Protein AF-A0AAU7F229-F1 (afdb_monomer_lite)

Sequence (104 aa):
MKGLSPFIPSVHVNQIRRYEAGTAQPTLEALIRLAQALHVSLDDLVFAEGERGPSDDLRLRFEAVSHMPEAEKSVIKALLDGMILKYQASKVMGADNSSRPPNA

Secondary structure (DSSP, 8-state):
--------PPPPHHHHHHHHTTSSPPPHHHHHHHHHHHT--HHHHHS-TTTSSS-HHHHHHHHHHHTS-HHHHHHHHHHHHHHHHHHHHHHHHTTTTS------

Foldseek 3Di:
DDDDPPPDDDDDPVNVVCCVVVVDPDDPSNLVVVCVVVVHDSCPVPADVPRDDDPPVVVVVVVVLVPDDPVSVVVVVVVVVVVVVVVVVCVVVVVPPPPDPPDD

Radius of gyration: 23.36 Å; chains: 1; bounding box: 62×22×65 Å

InterPro domains:
  IPR001387 Cro/C1-type, helix-turn-helix domain [PF01381] (11-45)
  IPR001387 Cro/C1-type, helix-turn-helix domain [PS50943] (11-45)
  IPR001387 Cro/C1-type, helix-turn-helix domain [cd00093] (11-45)
  IPR010982 Lambda repressor-like, DNA-binding domain superfamily [G3DSA:1.10.260.40] (8-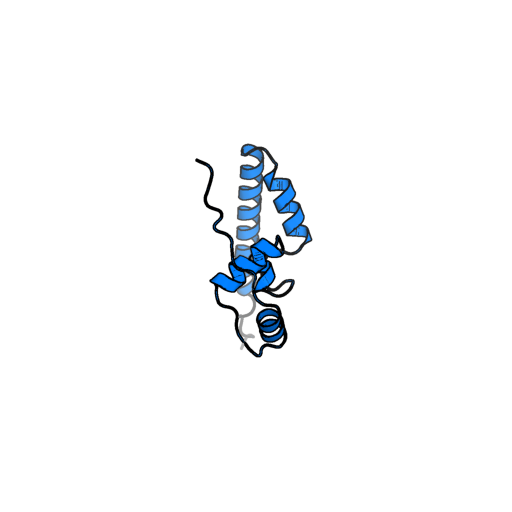83)
  IPR010982 Lambda repressor-like, DNA-binding domain superfamily [SSF47413] (11-51)
  IPR049639 Transcriptional repressor RstR [NF041951] (11-91)

pLDDT: mean 80.41, std 15.81, range [40.5, 97.94]

Organism: NCBI:txid2745503

Structure (mmCIF, N/CA/C/O backbone):
data_AF-A0AAU7F229-F1
#
_entry.id   AF-A0AAU7F229-F1
#
loop_
_atom_site.group_PDB
_atom_site.id
_atom_site.type_symbol
_atom_site.label_atom_id
_atom_site.label_alt_id
_atom_site.label_comp_id
_atom_site.label_asym_id
_atom_site.label_entity_id
_atom_site.label_seq_id
_atom_site.pdbx_PDB_ins_code
_atom_site.Cartn_x
_atom_site.Cartn_y
_atom_site.Cartn_z
_atom_site.occupancy
_atom_site.B_iso_or_equiv
_atom_site.auth_seq_id
_atom_site.auth_comp_id
_atom_site.auth_asym_id
_atom_site.auth_atom_id
_atom_site.pdbx_PDB_model_num
ATOM 1 N N . MET A 1 1 ? -22.090 8.754 -14.128 1.00 40.50 1 MET A N 1
ATOM 2 C CA . MET A 1 1 ? -20.953 9.215 -14.953 1.00 40.50 1 MET A CA 1
ATOM 3 C C . MET A 1 1 ? -20.099 7.997 -15.289 1.00 40.50 1 MET A C 1
ATOM 5 O O . MET A 1 1 ? -19.288 7.581 -14.477 1.00 40.50 1 MET A O 1
ATOM 9 N N . LYS A 1 2 ? -20.386 7.344 -16.419 1.00 48.28 2 LYS A N 1
ATOM 10 C CA . LYS A 1 2 ? -19.596 6.237 -16.980 1.00 48.28 2 LYS A CA 1
ATOM 11 C C . LYS A 1 2 ? -18.930 6.767 -18.244 1.00 48.28 2 LYS A C 1
ATOM 13 O O . LYS A 1 2 ? -19.605 7.434 -19.021 1.00 48.28 2 LYS A O 1
ATOM 18 N N . GLY A 1 3 ? -17.672 6.401 -18.457 1.00 48.56 3 GLY A N 1
ATOM 19 C CA . GLY A 1 3 ? -17.051 6.469 -19.776 1.00 48.56 3 GLY A CA 1
ATOM 20 C C . GLY A 1 3 ? -15.895 7.449 -19.879 1.00 48.56 3 GLY A C 1
ATOM 21 O O . GLY A 1 3 ? -16.055 8.521 -20.445 1.00 48.56 3 GLY A O 1
ATOM 22 N N . LEU A 1 4 ? -14.723 7.027 -19.404 1.00 46.34 4 LEU A N 1
ATOM 23 C CA . LEU A 1 4 ? -13.501 7.155 -20.194 1.00 46.34 4 LEU A CA 1
ATOM 24 C C . LEU A 1 4 ? -12.461 6.154 -19.670 1.00 46.34 4 LEU A C 1
ATOM 26 O O . LEU A 1 4 ? -11.632 6.472 -18.827 1.00 46.34 4 LEU A O 1
ATOM 30 N N . SER A 1 5 ? -12.513 4.922 -20.165 1.00 48.88 5 SER A N 1
ATOM 31 C CA . SER A 1 5 ? -11.291 4.128 -20.293 1.00 48.88 5 SER A CA 1
ATOM 32 C C . SER A 1 5 ? -10.856 4.346 -21.738 1.00 48.88 5 SER A C 1
ATOM 34 O O . SER A 1 5 ? -11.391 3.671 -22.621 1.00 48.88 5 SER A O 1
ATOM 36 N N . PRO A 1 6 ? -10.022 5.362 -22.036 1.00 46.44 6 PRO A N 1
ATOM 37 C CA . PRO A 1 6 ? -9.490 5.492 -23.381 1.00 46.44 6 PRO A CA 1
ATOM 38 C C . PRO A 1 6 ? -8.724 4.203 -23.668 1.00 46.44 6 PRO A C 1
ATOM 40 O O . PRO A 1 6 ? -8.004 3.718 -22.802 1.00 46.44 6 PRO A O 1
ATOM 43 N N . PHE A 1 7 ? -8.948 3.619 -24.841 1.00 53.53 7 PHE A N 1
ATOM 44 C CA . PHE A 1 7 ? -8.201 2.477 -25.356 1.00 53.53 7 PHE A CA 1
ATOM 45 C C . PHE A 1 7 ? -6.707 2.675 -25.060 1.00 53.53 7 PHE A C 1
ATOM 47 O O . PHE A 1 7 ? -6.067 3.553 -25.637 1.00 53.53 7 PHE A O 1
ATOM 54 N N . ILE A 1 8 ? -6.189 1.928 -24.082 1.00 54.16 8 ILE A N 1
ATOM 55 C CA . ILE A 1 8 ? -4.815 2.071 -23.615 1.00 54.16 8 ILE A CA 1
ATOM 56 C C . ILE A 1 8 ? -3.948 1.258 -24.578 1.00 54.16 8 ILE A C 1
ATOM 58 O O . ILE A 1 8 ? -4.107 0.038 -24.635 1.00 54.16 8 ILE A O 1
ATOM 62 N N . PRO A 1 9 ? -3.048 1.883 -25.357 1.00 57.03 9 PRO A N 1
ATOM 63 C CA . PRO A 1 9 ? -2.193 1.143 -26.270 1.00 57.03 9 PRO A CA 1
ATOM 64 C C . PRO A 1 9 ? -1.312 0.165 -25.483 1.00 57.03 9 PRO A C 1
ATOM 66 O O . PRO A 1 9 ? -0.611 0.550 -24.542 1.00 57.03 9 PRO A O 1
ATOM 69 N N . SER A 1 10 ? -1.367 -1.106 -25.885 1.00 66.62 10 SER A N 1
ATOM 70 C CA . SER A 1 10 ? -0.569 -2.195 -25.325 1.00 66.62 10 SER A CA 1
ATOM 71 C C . SER A 1 10 ? 0.921 -1.869 -25.411 1.00 66.62 10 SER A C 1
ATOM 73 O O . SER A 1 10 ? 1.401 -1.457 -26.471 1.00 66.62 10 SER A O 1
ATOM 75 N N . VAL A 1 11 ? 1.667 -2.091 -24.326 1.00 77.75 11 VAL A N 1
ATOM 76 C CA . VAL A 1 11 ? 3.136 -2.055 -24.367 1.00 77.75 11 VAL A CA 1
ATOM 77 C C . VAL A 1 11 ? 3.600 -3.108 -25.374 1.00 77.75 11 VAL A C 1
ATOM 79 O O . VAL A 1 11 ? 3.219 -4.274 -25.290 1.00 77.75 11 VAL A O 1
ATOM 82 N N . HIS A 1 12 ? 4.388 -2.696 -26.365 1.00 85.38 12 HIS A N 1
ATOM 83 C CA . HIS A 1 12 ? 4.831 -3.605 -27.418 1.00 85.38 12 HIS A CA 1
ATOM 84 C C . HIS A 1 12 ? 5.773 -4.674 -26.839 1.00 85.38 12 HIS A C 1
ATOM 86 O O . HIS A 1 12 ? 6.642 -4.353 -26.031 1.00 85.38 12 HIS A O 1
ATOM 92 N N . VAL A 1 13 ? 5.679 -5.928 -27.298 1.00 86.00 13 VAL A N 1
ATOM 93 C CA . VAL A 1 13 ? 6.463 -7.069 -26.765 1.00 86.00 13 VAL A CA 1
ATOM 94 C C . VAL A 1 13 ? 7.973 -6.794 -26.749 1.00 86.00 13 VAL A C 1
ATOM 96 O O . VAL A 1 13 ? 8.665 -7.139 -25.798 1.00 86.00 13 VAL A O 1
ATOM 99 N N . ASN A 1 14 ? 8.495 -6.108 -27.769 1.00 89.06 14 ASN A N 1
ATOM 100 C CA . ASN A 1 14 ? 9.906 -5.701 -27.799 1.00 89.06 14 ASN A CA 1
ATOM 101 C C . ASN A 1 14 ? 10.290 -4.726 -26.674 1.00 89.06 14 ASN A C 1
ATOM 103 O O . ASN A 1 14 ? 11.430 -4.755 -26.224 1.00 89.06 14 ASN A O 1
ATOM 107 N N . GLN A 1 15 ? 9.379 -3.860 -26.221 1.00 87.69 15 GLN A N 1
ATOM 108 C CA . GLN A 1 15 ? 9.639 -2.993 -25.069 1.00 87.69 15 GLN A CA 1
ATOM 109 C C . GLN A 1 15 ? 9.653 -3.795 -23.771 1.00 87.69 15 GLN A C 1
ATOM 111 O O . GLN A 1 15 ? 10.578 -3.616 -22.988 1.00 87.69 15 GLN A O 1
ATOM 116 N N . ILE A 1 16 ? 8.717 -4.734 -23.603 1.00 88.75 16 ILE A N 1
ATOM 117 C CA . ILE A 1 16 ? 8.685 -5.642 -22.445 1.00 88.75 16 ILE A CA 1
ATOM 118 C C . ILE A 1 16 ? 10.012 -6.400 -22.331 1.00 88.75 16 ILE A C 1
ATOM 120 O O . ILE A 1 16 ? 10.683 -6.308 -21.310 1.00 88.75 16 ILE A O 1
ATOM 124 N N . ARG A 1 17 ? 10.472 -7.022 -23.427 1.00 90.25 17 ARG A N 1
ATOM 125 C CA . ARG A 1 17 ? 11.766 -7.728 -23.465 1.00 90.25 17 ARG A CA 1
ATOM 126 C C . ARG A 1 17 ? 12.943 -6.838 -23.080 1.00 90.25 17 ARG A C 1
ATOM 128 O O . ARG A 1 17 ? 13.883 -7.294 -22.441 1.00 90.25 17 ARG A O 1
ATOM 135 N N . ARG A 1 18 ? 12.924 -5.567 -23.489 1.00 91.00 18 ARG A N 1
ATOM 136 C CA . ARG A 1 18 ? 13.990 -4.620 -23.143 1.00 91.00 18 ARG A CA 1
ATOM 137 C C . ARG A 1 18 ? 13.968 -4.240 -21.667 1.00 91.00 18 ARG A C 1
ATOM 139 O O . ARG A 1 18 ? 15.052 -4.068 -21.112 1.00 91.00 18 ARG A O 1
ATOM 146 N N . TYR A 1 19 ? 12.781 -4.115 -21.072 1.00 92.50 19 TYR A N 1
ATOM 147 C CA . TYR A 1 19 ? 12.605 -3.869 -19.639 1.00 92.50 19 TYR A CA 1
ATOM 148 C C . TYR A 1 19 ? 13.100 -5.060 -18.817 1.00 92.50 19 TYR A C 1
ATOM 150 O O . TYR A 1 19 ? 13.934 -4.878 -17.938 1.00 92.50 19 TYR A O 1
ATOM 158 N N . GLU A 1 20 ? 12.688 -6.277 -19.174 1.00 88.62 20 GLU A N 1
ATOM 159 C CA . GLU A 1 20 ? 13.129 -7.514 -18.512 1.00 88.62 20 GLU A CA 1
ATOM 160 C C . GLU A 1 20 ? 14.642 -7.742 -18.642 1.00 88.62 20 GLU A C 1
ATOM 162 O O . GLU A 1 20 ? 15.291 -8.189 -17.702 1.00 88.62 20 GLU A O 1
ATOM 167 N N . ALA A 1 21 ? 15.229 -7.386 -19.789 1.00 92.69 21 ALA A N 1
ATOM 168 C CA . ALA A 1 21 ? 16.673 -7.458 -20.005 1.00 92.69 21 ALA A CA 1
ATOM 169 C C . ALA A 1 21 ? 17.458 -6.296 -19.358 1.00 92.69 21 ALA A C 1
ATOM 171 O O . ALA A 1 21 ? 18.674 -6.222 -19.525 1.00 92.69 21 ALA A O 1
ATOM 172 N N . GLY A 1 22 ? 16.789 -5.336 -18.707 1.00 89.75 22 GLY A N 1
ATOM 173 C CA . GLY A 1 22 ? 17.424 -4.147 -18.118 1.00 89.75 22 GLY A CA 1
ATOM 174 C C . GLY A 1 22 ? 18.046 -3.178 -19.136 1.00 89.75 22 GLY A C 1
ATOM 175 O O . GLY A 1 22 ? 18.735 -2.231 -18.767 1.00 89.75 22 GLY A O 1
ATOM 176 N N . THR A 1 23 ? 17.802 -3.383 -20.433 1.00 94.25 23 THR A N 1
ATOM 177 C CA . THR A 1 23 ? 18.343 -2.561 -21.538 1.00 94.25 23 THR A CA 1
ATOM 178 C C . THR A 1 23 ? 17.519 -1.297 -21.813 1.00 94.25 23 THR A C 1
ATOM 180 O O . THR A 1 23 ? 17.856 -0.487 -22.682 1.00 94.25 23 THR A O 1
ATOM 183 N N . ALA A 1 24 ? 16.397 -1.139 -21.111 1.00 92.12 24 ALA A N 1
ATOM 184 C CA . ALA A 1 24 ? 15.588 0.068 -21.076 1.00 92.12 24 ALA A CA 1
ATOM 185 C C . ALA A 1 24 ? 14.867 0.163 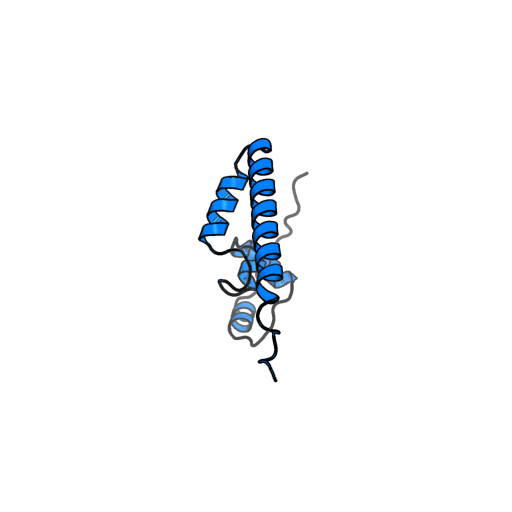-19.729 1.00 92.12 24 ALA A C 1
ATOM 187 O O . ALA A 1 24 ? 14.507 -0.855 -19.148 1.00 92.12 24 ALA A O 1
ATOM 188 N N . GLN A 1 25 ? 14.606 1.387 -19.276 1.00 91.31 25 GLN A N 1
ATOM 189 C CA . GLN A 1 25 ? 13.763 1.653 -18.113 1.00 91.31 25 GLN A CA 1
ATOM 190 C C . GLN A 1 25 ? 12.341 2.013 -18.574 1.00 91.31 25 GLN A C 1
ATOM 192 O O . GLN A 1 25 ? 12.195 2.806 -19.515 1.00 91.31 25 GLN A O 1
ATOM 197 N N . PRO A 1 26 ? 11.290 1.434 -17.971 1.00 91.81 26 PRO A N 1
ATOM 198 C CA . PRO A 1 26 ? 9.917 1.822 -18.259 1.00 91.81 26 PRO A CA 1
ATOM 199 C C . PRO A 1 26 ? 9.630 3.242 -17.751 1.00 91.81 26 PRO A C 1
ATOM 201 O O . PRO A 1 26 ? 10.153 3.683 -16.730 1.00 91.81 26 PRO A O 1
ATOM 204 N N . THR A 1 27 ? 8.773 3.976 -18.463 1.00 92.00 27 THR A N 1
ATOM 205 C CA . THR A 1 27 ? 8.218 5.235 -17.945 1.00 92.00 27 THR A CA 1
ATOM 206 C C . THR A 1 27 ? 7.154 4.938 -16.885 1.00 92.00 27 THR A C 1
ATOM 208 O O . THR A 1 27 ? 6.586 3.846 -16.867 1.00 92.00 27 THR A O 1
ATOM 211 N N . LEU A 1 28 ? 6.809 5.918 -16.038 1.00 89.69 28 LEU A N 1
ATOM 212 C CA . LEU A 1 28 ? 5.709 5.762 -15.074 1.00 89.69 28 LEU A CA 1
ATOM 213 C C . LEU A 1 28 ? 4.396 5.366 -15.766 1.00 89.69 28 LEU A C 1
ATOM 215 O O . LEU A 1 28 ? 3.667 4.508 -15.283 1.00 89.69 28 LEU A O 1
ATOM 219 N N . GLU A 1 29 ? 4.117 5.952 -16.931 1.00 90.69 29 GLU A N 1
ATOM 220 C CA . GLU A 1 29 ? 2.943 5.594 -17.719 1.00 90.69 29 GLU A CA 1
ATOM 221 C C . GLU A 1 29 ? 2.988 4.124 -18.166 1.00 90.69 29 GLU A C 1
ATOM 223 O O . GLU A 1 29 ? 1.990 3.423 -18.042 1.00 90.69 29 GLU A O 1
ATOM 228 N N . ALA A 1 30 ? 4.143 3.622 -18.619 1.00 91.31 30 ALA A N 1
ATOM 229 C CA . ALA A 1 30 ? 4.300 2.210 -18.966 1.00 91.31 30 ALA A CA 1
ATOM 230 C C . ALA A 1 30 ? 4.096 1.291 -17.749 1.00 91.31 30 ALA A C 1
ATOM 232 O O . ALA A 1 30 ? 3.413 0.277 -17.873 1.00 91.31 30 ALA A O 1
ATOM 233 N N . LEU A 1 31 ? 4.613 1.664 -16.574 1.00 91.56 31 LEU A N 1
ATOM 234 C CA . LEU A 1 31 ? 4.417 0.907 -15.335 1.00 91.56 31 LEU A CA 1
ATOM 235 C C . LEU A 1 31 ? 2.943 0.852 -14.905 1.00 91.56 31 LEU A C 1
ATOM 237 O O . LEU A 1 31 ? 2.444 -0.223 -14.586 1.00 91.56 31 LEU A O 1
ATOM 241 N N . ILE A 1 32 ? 2.216 1.976 -14.958 1.00 90.44 32 ILE A N 1
ATOM 242 C CA . ILE A 1 32 ? 0.774 2.014 -14.648 1.00 90.44 32 ILE A CA 1
ATOM 243 C C . ILE A 1 32 ? -0.002 1.080 -15.585 1.00 90.44 32 ILE A C 1
ATOM 245 O O . ILE A 1 32 ? -0.884 0.343 -15.141 1.00 90.44 32 ILE A O 1
ATOM 249 N N . ARG A 1 33 ? 0.343 1.073 -16.878 1.00 88.19 33 ARG A N 1
ATOM 250 C CA . ARG A 1 33 ? -0.290 0.192 -17.870 1.00 88.19 33 ARG A CA 1
ATOM 251 C C . ARG A 1 33 ? 0.004 -1.282 -17.599 1.00 88.19 33 ARG A C 1
ATOM 253 O O . ARG A 1 33 ? -0.902 -2.103 -17.704 1.00 88.19 33 ARG A O 1
ATOM 260 N N . LEU A 1 34 ? 1.248 -1.612 -17.246 1.00 90.12 34 LEU A N 1
ATOM 261 C CA . LEU A 1 34 ? 1.641 -2.973 -16.878 1.00 90.12 34 LEU A CA 1
ATOM 262 C C . LEU A 1 34 ? 0.892 -3.441 -15.624 1.00 90.12 34 LEU A C 1
ATOM 264 O O . LEU A 1 34 ? 0.353 -4.542 -15.633 1.00 90.12 34 LEU A O 1
ATOM 268 N N . ALA A 1 35 ? 0.772 -2.592 -14.599 1.00 90.19 35 ALA A N 1
ATOM 269 C CA . ALA A 1 35 ? 0.069 -2.927 -13.358 1.00 90.19 35 ALA A CA 1
ATOM 270 C C . ALA A 1 35 ? -1.410 -3.245 -13.620 1.00 90.19 35 ALA A C 1
ATOM 272 O O . ALA A 1 35 ? -1.929 -4.263 -13.166 1.00 90.19 35 ALA A O 1
ATOM 273 N N . GLN A 1 36 ? -2.072 -2.418 -14.436 1.00 86.88 36 GLN A N 1
ATOM 274 C CA . GLN A 1 36 ? -3.460 -2.640 -14.846 1.00 86.88 36 GLN A CA 1
ATOM 275 C C . GLN A 1 36 ? -3.633 -3.922 -15.668 1.00 86.88 36 GLN A C 1
ATOM 277 O O . GLN A 1 36 ? -4.576 -4.668 -15.425 1.00 86.88 36 GLN A O 1
ATOM 282 N N . ALA A 1 37 ? -2.737 -4.181 -16.627 1.00 86.94 37 ALA A N 1
ATOM 283 C CA . ALA A 1 37 ? -2.809 -5.361 -17.488 1.00 86.94 37 ALA A CA 1
ATOM 284 C C . ALA A 1 37 ? -2.550 -6.672 -16.727 1.00 86.94 37 ALA A C 1
ATOM 286 O O . ALA A 1 37 ? -3.140 -7.698 -17.055 1.00 86.94 37 ALA A O 1
ATOM 287 N N . LEU A 1 38 ? -1.676 -6.633 -15.718 1.00 84.75 38 LEU A N 1
ATOM 288 C CA . LEU A 1 38 ? -1.316 -7.781 -14.884 1.00 84.75 38 LEU A CA 1
ATOM 289 C C . LEU A 1 38 ? -2.221 -7.936 -13.651 1.00 84.75 38 LEU A C 1
ATOM 291 O O . LEU A 1 38 ? -2.094 -8.924 -12.937 1.00 84.75 38 LEU A O 1
ATOM 295 N N . HIS A 1 39 ? -3.138 -6.991 -13.411 1.00 81.31 39 HIS A N 1
ATOM 296 C CA . HIS A 1 39 ? -3.985 -6.939 -12.216 1.00 81.31 39 HIS A CA 1
ATOM 297 C C . HIS A 1 39 ? -3.193 -6.968 -10.891 1.00 81.31 39 HIS A C 1
ATOM 299 O O . HIS A 1 39 ? -3.634 -7.567 -9.912 1.00 81.31 39 HIS A O 1
ATOM 305 N N . VAL A 1 40 ? -2.045 -6.286 -10.851 1.00 83.88 40 VAL A N 1
ATOM 306 C CA . VAL A 1 40 ? -1.191 -6.139 -9.655 1.00 83.88 40 VAL A CA 1
ATOM 307 C C . VAL A 1 40 ? -1.077 -4.672 -9.239 1.00 83.88 40 VAL A C 1
ATOM 309 O O . VAL A 1 40 ? -1.473 -3.770 -9.986 1.00 83.88 40 VAL A O 1
ATOM 312 N N . SER A 1 41 ? -0.546 -4.405 -8.044 1.00 84.88 41 SER A N 1
ATOM 313 C CA . SER A 1 41 ? -0.247 -3.030 -7.643 1.00 84.88 41 SER A CA 1
ATOM 314 C C . SER A 1 41 ? 1.018 -2.514 -8.341 1.00 84.88 41 SER A C 1
ATOM 316 O O . SER A 1 41 ? 1.857 -3.282 -8.804 1.00 84.88 41 SER A O 1
ATOM 318 N N . LEU A 1 42 ? 1.172 -1.189 -8.424 1.00 86.88 42 LEU A N 1
ATOM 319 C CA . LEU A 1 42 ? 2.397 -0.588 -8.962 1.00 86.88 42 LEU A CA 1
ATOM 320 C C . LEU A 1 42 ? 3.625 -0.952 -8.114 1.00 86.88 42 LEU A C 1
ATOM 322 O O . LEU A 1 42 ? 4.704 -1.141 -8.666 1.00 86.88 42 LEU A O 1
ATOM 326 N N . ASP A 1 43 ? 3.445 -1.067 -6.798 1.00 84.19 43 ASP A N 1
ATOM 327 C CA . ASP A 1 43 ? 4.502 -1.452 -5.867 1.00 84.19 43 ASP A CA 1
ATOM 328 C C . ASP A 1 43 ? 5.028 -2.863 -6.177 1.00 84.19 43 ASP A C 1
ATOM 330 O O . ASP A 1 43 ? 6.241 -3.053 -6.220 1.00 84.19 43 ASP A O 1
ATOM 334 N N . ASP A 1 44 ? 4.143 -3.811 -6.509 1.00 82.69 44 ASP A N 1
ATOM 335 C CA . ASP A 1 44 ? 4.529 -5.185 -6.878 1.00 82.69 44 ASP A CA 1
ATOM 336 C C . ASP A 1 44 ? 5.401 -5.248 -8.148 1.00 82.69 44 ASP A C 1
ATOM 338 O O . ASP A 1 44 ? 6.108 -6.227 -8.365 1.00 82.69 44 ASP A O 1
ATOM 342 N N . LEU A 1 45 ? 5.357 -4.224 -9.014 1.00 86.31 45 LEU A N 1
ATOM 343 C CA . LEU A 1 45 ? 6.176 -4.169 -10.233 1.00 86.31 45 LEU A CA 1
ATOM 344 C C . LEU A 1 45 ? 7.562 -3.561 -10.026 1.00 86.31 45 LEU A C 1
ATOM 346 O O . LEU A 1 45 ? 8.443 -3.771 -10.860 1.00 86.31 45 LEU A O 1
ATOM 350 N N . VAL A 1 46 ? 7.732 -2.732 -8.996 1.00 86.69 46 VAL A N 1
ATOM 351 C CA . VAL A 1 46 ? 8.941 -1.909 -8.824 1.00 86.69 46 VAL A CA 1
ATOM 352 C C . VAL A 1 46 ? 9.796 -2.339 -7.638 1.00 86.69 46 VAL A C 1
ATOM 354 O O . VAL A 1 46 ? 10.972 -1.983 -7.602 1.00 86.69 46 VAL A O 1
ATOM 357 N N . PHE A 1 47 ? 9.232 -3.095 -6.698 1.00 81.75 47 PHE A N 1
ATOM 358 C CA . PHE A 1 47 ? 9.938 -3.657 -5.550 1.00 81.75 47 PHE A CA 1
ATOM 359 C C . PHE A 1 47 ? 10.049 -5.176 -5.700 1.00 81.75 47 PHE A C 1
ATOM 361 O O . PHE A 1 47 ? 9.103 -5.829 -6.139 1.00 81.75 47 PHE A O 1
ATOM 368 N N . ALA A 1 48 ? 11.192 -5.751 -5.326 1.00 70.12 48 ALA A N 1
ATOM 369 C CA . ALA A 1 48 ? 11.320 -7.203 -5.234 1.00 70.12 48 ALA A CA 1
ATOM 370 C C . ALA A 1 48 ? 10.460 -7.763 -4.083 1.00 70.12 48 ALA A C 1
ATOM 372 O O . ALA A 1 48 ? 10.084 -7.038 -3.156 1.00 70.12 48 ALA A O 1
ATOM 373 N N . GLU A 1 49 ? 10.171 -9.070 -4.112 1.00 64.31 49 GLU A N 1
ATOM 374 C CA . GLU A 1 49 ? 9.483 -9.745 -3.004 1.00 64.31 49 GLU A CA 1
ATOM 375 C C . GLU A 1 49 ? 10.200 -9.450 -1.674 1.00 64.31 49 GLU A C 1
ATOM 377 O O . GLU A 1 49 ? 11.368 -9.786 -1.482 1.00 64.31 49 GLU A O 1
ATOM 382 N N . GLY A 1 50 ? 9.498 -8.779 -0.756 1.00 62.69 50 GLY A N 1
ATOM 383 C CA . GLY A 1 50 ? 10.024 -8.407 0.560 1.00 62.69 50 GLY A CA 1
ATOM 384 C C . GLY A 1 50 ? 10.806 -7.086 0.632 1.00 62.69 50 GLY A C 1
ATOM 385 O O . GLY A 1 50 ? 11.200 -6.703 1.733 1.00 62.69 50 GLY A O 1
ATOM 386 N N . GLU A 1 51 ? 11.001 -6.352 -0.471 1.00 66.00 51 GLU A N 1
ATOM 387 C CA . GLU A 1 51 ? 11.628 -5.014 -0.436 1.00 66.00 51 GLU A CA 1
ATOM 388 C C . GLU A 1 51 ? 10.686 -3.925 0.093 1.00 66.00 51 GLU A C 1
ATOM 390 O O . GLU A 1 51 ? 11.138 -2.924 0.657 1.00 66.00 51 GLU A O 1
ATOM 395 N N . ARG A 1 52 ? 9.370 -4.113 -0.058 1.00 62.78 52 ARG A N 1
ATOM 396 C CA . ARG A 1 52 ? 8.364 -3.180 0.450 1.00 62.78 52 ARG A CA 1
ATOM 397 C C . ARG A 1 52 ? 7.122 -3.920 0.933 1.00 62.78 52 ARG A C 1
ATOM 399 O O . ARG A 1 52 ? 6.583 -4.769 0.236 1.00 62.78 52 ARG A O 1
ATOM 406 N N . GLY A 1 53 ? 6.636 -3.536 2.109 1.00 64.81 53 GLY A N 1
ATOM 407 C CA . GLY A 1 53 ? 5.412 -4.069 2.704 1.00 64.81 53 GLY A CA 1
ATOM 408 C C . GLY A 1 53 ? 5.667 -4.937 3.941 1.00 64.81 53 GLY A C 1
ATOM 409 O O . GLY A 1 53 ? 6.790 -5.377 4.184 1.00 64.81 53 GLY A O 1
ATOM 410 N N . PRO A 1 54 ? 4.641 -5.131 4.786 1.00 65.56 54 PRO A N 1
ATOM 411 C CA . PRO A 1 54 ? 4.721 -6.072 5.895 1.00 65.56 54 PRO A CA 1
ATOM 412 C C . PRO A 1 54 ? 4.895 -7.504 5.365 1.00 65.56 54 PRO A C 1
ATOM 414 O O . PRO A 1 54 ? 4.505 -7.796 4.237 1.00 65.56 54 PRO A O 1
ATOM 417 N N . SER A 1 55 ? 5.449 -8.405 6.184 1.00 71.31 55 SER A N 1
ATOM 418 C CA . SER A 1 55 ? 5.538 -9.830 5.833 1.00 71.31 55 SER A CA 1
ATOM 419 C C . SER A 1 55 ? 4.169 -10.400 5.442 1.00 71.31 55 SER A C 1
ATOM 421 O O . SER A 1 55 ? 3.135 -9.913 5.907 1.00 71.31 55 SER A O 1
ATOM 423 N N . ASP A 1 56 ? 4.155 -11.461 4.631 1.00 70.12 56 ASP A N 1
ATOM 424 C CA . ASP A 1 56 ? 2.912 -12.062 4.123 1.00 70.12 56 ASP A CA 1
ATOM 425 C C . ASP A 1 56 ? 1.895 -12.399 5.224 1.00 70.12 56 ASP A C 1
ATOM 427 O O . ASP A 1 56 ? 0.702 -12.142 5.069 1.00 70.12 56 ASP A O 1
ATOM 431 N N . ASP A 1 57 ? 2.359 -12.891 6.375 1.00 71.38 57 ASP A N 1
ATOM 432 C CA . ASP A 1 57 ? 1.506 -13.175 7.536 1.00 71.38 57 ASP A CA 1
ATOM 433 C C . ASP A 1 57 ? 0.833 -11.910 8.103 1.00 71.38 57 ASP A C 1
ATOM 435 O O . ASP A 1 57 ? -0.361 -11.916 8.407 1.00 71.38 57 ASP A O 1
ATOM 439 N N . LEU A 1 58 ? 1.559 -10.795 8.204 1.00 79.38 58 LEU A N 1
ATOM 440 C CA . LEU A 1 58 ? 0.985 -9.527 8.660 1.00 79.38 58 LEU A CA 1
ATOM 441 C C . LEU A 1 58 ? 0.035 -8.931 7.618 1.00 79.38 58 LEU A C 1
ATOM 443 O O . LEU A 1 58 ? -1.002 -8.377 7.989 1.00 79.38 58 LEU A O 1
ATOM 447 N N . ARG A 1 59 ? 0.343 -9.084 6.326 1.00 80.31 59 ARG A N 1
ATOM 448 C CA . ARG A 1 59 ? -0.529 -8.646 5.228 1.00 80.31 59 ARG A CA 1
ATOM 449 C C . ARG A 1 59 ? -1.897 -9.330 5.287 1.00 80.31 59 ARG A C 1
ATOM 451 O O . ARG A 1 59 ? -2.910 -8.632 5.292 1.00 80.31 59 ARG A O 1
ATOM 458 N N . LEU A 1 60 ? -1.929 -10.658 5.428 1.00 81.50 60 LEU A N 1
ATOM 459 C CA . LEU A 1 60 ? -3.176 -11.430 5.544 1.00 81.50 60 LEU A CA 1
ATOM 460 C C . LEU A 1 60 ? -4.012 -11.005 6.759 1.00 81.50 60 LEU A C 1
ATOM 462 O O . LEU A 1 60 ? -5.236 -10.883 6.683 1.00 81.50 60 LEU A O 1
ATOM 466 N N . ARG A 1 61 ? -3.357 -10.721 7.890 1.00 87.00 61 ARG A N 1
ATOM 467 C CA . ARG A 1 61 ? -4.044 -10.226 9.092 1.00 87.00 61 ARG A CA 1
ATOM 468 C C . ARG A 1 61 ? -4.656 -8.846 8.861 1.00 87.00 61 ARG A C 1
ATOM 470 O O . ARG A 1 61 ? -5.794 -8.622 9.266 1.00 87.00 61 ARG A O 1
ATOM 477 N N . PHE A 1 62 ? -3.950 -7.932 8.193 1.00 89.38 62 PHE A N 1
ATOM 478 C CA . PHE A 1 62 ? -4.501 -6.613 7.865 1.00 89.38 62 PHE A CA 1
ATOM 479 C C . PHE A 1 62 ? -5.671 -6.689 6.881 1.00 89.38 62 PHE A C 1
ATOM 481 O O . PHE A 1 62 ? -6.642 -5.946 7.040 1.00 89.38 62 PHE A O 1
ATOM 488 N N . GLU A 1 63 ? -5.626 -7.609 5.918 1.00 87.25 63 GLU A N 1
ATOM 489 C CA . GLU A 1 63 ? -6.747 -7.859 5.011 1.00 87.25 63 GLU A CA 1
ATOM 490 C C . GLU A 1 63 ? -7.997 -8.314 5.781 1.00 87.25 63 GLU A C 1
ATOM 492 O O . GLU A 1 63 ? -9.076 -7.743 5.597 1.00 87.25 63 GLU A O 1
ATOM 497 N N . ALA A 1 64 ? -7.856 -9.253 6.721 1.00 90.69 64 ALA A N 1
ATOM 498 C CA . ALA A 1 64 ? -8.962 -9.671 7.585 1.00 90.69 64 ALA A CA 1
ATOM 499 C C . ALA A 1 64 ? -9.523 -8.497 8.413 1.00 90.69 64 ALA A C 1
ATOM 501 O O . ALA A 1 64 ? -10.738 -8.311 8.485 1.00 90.69 64 ALA A O 1
ATOM 502 N N . VAL A 1 65 ? -8.650 -7.651 8.974 1.00 94.12 65 VAL A N 1
ATOM 503 C CA . VAL A 1 65 ? -9.052 -6.454 9.739 1.00 94.12 65 VAL A CA 1
ATOM 504 C C . VAL A 1 65 ? -9.799 -5.433 8.877 1.00 94.12 65 VAL A C 1
ATOM 506 O O . VAL A 1 65 ? -10.716 -4.767 9.361 1.00 94.12 65 VAL A O 1
ATOM 509 N N . SER A 1 66 ? -9.467 -5.313 7.589 1.00 90.81 66 SER A N 1
ATOM 510 C CA . SER A 1 66 ? -10.127 -4.361 6.683 1.00 90.81 66 SER A CA 1
ATOM 511 C C . SER A 1 66 ? -11.635 -4.620 6.509 1.00 90.81 66 SER A C 1
ATOM 513 O O . SER A 1 66 ? -12.391 -3.677 6.260 1.00 90.81 66 SER A O 1
ATOM 515 N N . HIS A 1 67 ? -12.083 -5.858 6.741 1.00 94.56 67 HIS A N 1
ATOM 516 C CA . HIS A 1 67 ? -13.484 -6.278 6.646 1.00 94.56 67 HIS A CA 1
ATOM 517 C C . HIS A 1 67 ? -14.274 -6.122 7.959 1.00 94.56 67 HIS A C 1
ATOM 519 O O . HIS A 1 67 ? -15.484 -6.344 7.973 1.00 94.56 67 HIS A O 1
ATOM 525 N N . MET A 1 68 ? -13.623 -5.739 9.062 1.00 96.00 68 MET A N 1
ATOM 526 C CA . MET A 1 68 ? -14.269 -5.593 10.372 1.00 96.00 68 MET A CA 1
ATOM 527 C C . MET A 1 68 ? -15.058 -4.272 10.504 1.00 96.00 68 MET A C 1
ATOM 529 O O . MET A 1 68 ? -14.790 -3.307 9.778 1.00 96.00 68 MET A O 1
ATOM 533 N N . PRO A 1 69 ? -16.006 -4.172 11.452 1.00 97.94 69 PRO A N 1
ATOM 534 C CA . PRO A 1 69 ? -16.630 -2.906 11.831 1.00 97.94 69 PRO A CA 1
ATOM 535 C C . PRO A 1 69 ? -15.608 -1.847 12.275 1.00 97.94 69 PRO A C 1
ATOM 537 O O . PRO A 1 69 ? -14.584 -2.156 12.883 1.00 97.94 69 PRO A O 1
ATOM 540 N N . GLU A 1 70 ? -15.908 -0.566 12.039 1.00 95.88 70 GLU A N 1
ATOM 541 C CA . GLU A 1 70 ? -14.984 0.538 12.360 1.00 95.88 70 GLU A CA 1
ATOM 542 C C . GLU A 1 70 ? -14.612 0.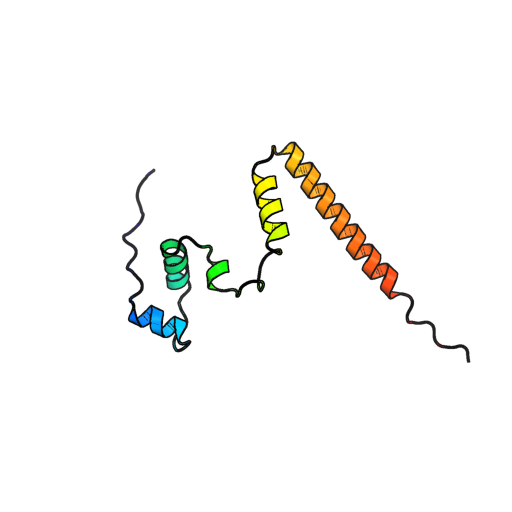620 13.847 1.00 95.88 70 GLU A C 1
ATOM 544 O O . GLU A 1 70 ? -13.475 0.952 14.182 1.00 95.88 70 GLU A O 1
ATOM 549 N N . ALA A 1 71 ? -15.535 0.257 14.744 1.00 96.94 71 ALA A N 1
ATOM 550 C CA . ALA A 1 71 ? -15.254 0.193 16.176 1.00 96.94 71 ALA A CA 1
ATOM 551 C C . ALA A 1 71 ? -14.135 -0.818 16.490 1.00 96.94 71 ALA A C 1
ATOM 553 O O . ALA A 1 71 ? -13.197 -0.498 17.218 1.00 96.94 71 ALA A O 1
ATOM 554 N N . GLU A 1 72 ? -14.186 -2.006 15.885 1.00 96.25 72 GLU A N 1
ATOM 555 C CA . GLU A 1 72 ? -13.180 -3.059 16.066 1.00 96.25 72 GLU A CA 1
ATOM 556 C C . GLU A 1 72 ? -11.840 -2.657 15.442 1.00 96.25 72 GLU A C 1
ATOM 558 O O . GLU A 1 72 ? -10.793 -2.764 16.086 1.00 96.25 72 GLU A O 1
ATOM 563 N N . LYS A 1 73 ? -11.864 -2.081 14.232 1.00 96.50 73 LYS A N 1
ATOM 564 C CA . LYS A 1 73 ? -10.661 -1.524 13.593 1.00 96.50 73 LYS A CA 1
ATOM 565 C C . LYS A 1 73 ? -9.983 -0.473 14.465 1.00 96.50 73 LYS A C 1
ATOM 567 O O . LYS A 1 73 ? -8.755 -0.444 14.538 1.00 96.50 73 LYS A O 1
ATOM 572 N N . SER A 1 74 ? -10.758 0.398 15.115 1.00 95.12 74 SER A N 1
ATOM 573 C CA . SER A 1 74 ? -10.209 1.448 15.975 1.00 95.12 74 SER A CA 1
ATOM 574 C C . SER A 1 74 ? -9.481 0.874 17.188 1.00 95.12 74 SER A C 1
ATOM 576 O O . SER A 1 74 ? -8.422 1.385 17.553 1.00 95.12 74 SER A O 1
ATOM 578 N N . VAL A 1 75 ? -10.011 -0.194 17.790 1.00 97.62 75 VAL A N 1
ATOM 579 C CA . VAL A 1 75 ? -9.349 -0.890 18.903 1.00 97.62 75 VAL A CA 1
ATOM 580 C C . VAL A 1 75 ? -8.034 -1.516 18.436 1.00 97.62 75 VAL A C 1
ATOM 582 O O . VAL A 1 75 ? -7.008 -1.354 19.094 1.00 97.62 75 VAL A O 1
ATOM 585 N N . ILE A 1 76 ? -8.034 -2.176 17.276 1.00 96.62 76 ILE A N 1
ATOM 586 C CA . ILE A 1 76 ? -6.832 -2.819 16.723 1.00 96.62 76 ILE A CA 1
ATOM 587 C C . ILE A 1 76 ? -5.733 -1.794 16.422 1.00 96.62 76 ILE A C 1
ATOM 589 O O . ILE A 1 76 ? -4.574 -2.032 16.758 1.00 96.62 76 ILE A O 1
ATOM 593 N N . LYS A 1 77 ? -6.083 -0.636 15.847 1.00 94.25 77 LYS A N 1
ATOM 594 C CA . LYS A 1 77 ? -5.130 0.462 15.607 1.00 94.25 77 LYS A CA 1
ATOM 595 C C . LYS A 1 77 ? -4.495 0.949 16.912 1.00 94.25 77 LYS A C 1
ATOM 597 O O . LYS A 1 77 ? -3.274 0.977 17.011 1.00 94.25 77 LYS A O 1
ATOM 602 N N . ALA A 1 78 ? -5.308 1.215 17.937 1.00 97.06 78 ALA A N 1
ATOM 603 C CA . ALA A 1 78 ? -4.809 1.656 19.240 1.00 97.06 78 ALA A CA 1
ATOM 604 C C . ALA A 1 78 ? -3.877 0.621 19.901 1.00 97.06 78 ALA A C 1
ATOM 606 O O . ALA A 1 78 ? -2.868 0.986 20.509 1.00 97.06 78 ALA A O 1
ATOM 607 N N . LEU A 1 79 ? -4.184 -0.675 19.763 1.00 97.00 79 LEU A N 1
ATOM 608 C CA . LEU A 1 79 ? -3.315 -1.751 20.244 1.00 97.00 79 LEU A CA 1
ATOM 609 C C . LEU A 1 79 ? -1.971 -1.776 19.506 1.00 97.00 79 LEU A C 1
ATOM 611 O O . LEU A 1 79 ? -0.928 -1.887 20.153 1.00 97.00 79 LEU A O 1
ATOM 615 N N . LEU A 1 80 ? -1.979 -1.658 18.175 1.00 95.19 80 LEU A N 1
ATOM 616 C CA . LEU A 1 80 ? -0.755 -1.608 17.371 1.00 95.19 80 LEU A CA 1
ATOM 617 C C . LEU A 1 80 ? 0.115 -0.408 17.757 1.00 95.19 80 LEU A C 1
ATOM 619 O O . LEU A 1 80 ? 1.306 -0.591 18.014 1.00 95.19 80 LEU A O 1
ATOM 623 N N . ASP A 1 81 ? -0.481 0.778 17.886 1.00 95.19 81 ASP A N 1
ATOM 624 C CA . ASP A 1 81 ? 0.219 1.999 18.300 1.00 95.19 81 ASP A CA 1
ATOM 625 C C . ASP A 1 81 ? 0.881 1.826 19.675 1.00 95.19 81 ASP A C 1
ATOM 627 O O . ASP A 1 81 ? 2.067 2.123 19.851 1.00 95.19 81 ASP A O 1
ATOM 631 N N . GLY A 1 82 ? 0.150 1.264 20.645 1.00 96.94 82 GLY A N 1
ATOM 632 C CA . GLY A 1 82 ? 0.679 0.986 21.982 1.00 96.94 82 GLY A CA 1
ATOM 633 C C . GLY A 1 82 ? 1.844 -0.010 21.9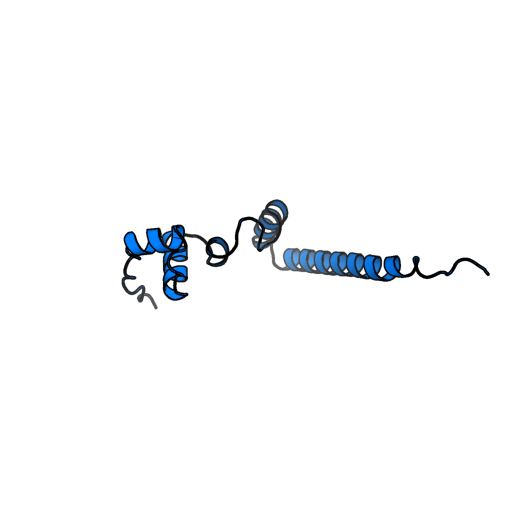73 1.00 96.94 82 GLY A C 1
ATOM 634 O O . GLY A 1 82 ? 2.838 0.182 22.680 1.00 96.94 82 GLY A O 1
ATOM 635 N N . MET A 1 83 ? 1.761 -1.056 21.148 1.00 95.06 83 MET A N 1
ATOM 636 C CA . MET A 1 83 ? 2.830 -2.052 21.017 1.00 95.06 83 MET A CA 1
ATOM 637 C C . MET A 1 83 ? 4.083 -1.475 20.352 1.00 95.06 83 MET A C 1
ATOM 639 O O . MET A 1 83 ? 5.197 -1.752 20.811 1.00 95.06 83 MET A O 1
ATOM 643 N N . ILE A 1 84 ? 3.912 -0.637 19.327 1.00 93.69 84 ILE A N 1
ATOM 644 C CA . ILE A 1 84 ? 5.013 0.076 18.666 1.00 93.69 84 ILE A CA 1
ATOM 645 C C . ILE A 1 84 ? 5.712 1.002 19.666 1.00 93.69 84 ILE A C 1
ATOM 647 O O . ILE A 1 84 ? 6.939 0.949 19.795 1.00 93.69 84 ILE A O 1
ATOM 651 N N . LEU A 1 85 ? 4.944 1.787 20.429 1.00 95.38 85 LEU A N 1
ATOM 652 C CA . LEU A 1 85 ? 5.486 2.698 21.437 1.00 95.38 85 LEU A CA 1
ATOM 653 C C . LEU A 1 85 ? 6.266 1.947 22.526 1.00 95.38 85 LEU A C 1
ATOM 655 O O . LEU A 1 85 ? 7.391 2.326 22.858 1.00 95.38 85 LEU A O 1
ATOM 659 N N . LYS A 1 86 ? 5.712 0.843 23.046 1.00 92.94 86 LYS A N 1
ATOM 660 C CA . LYS A 1 86 ? 6.385 -0.006 24.044 1.00 92.94 86 LYS A CA 1
ATOM 661 C C . LYS A 1 86 ? 7.720 -0.547 23.526 1.00 92.94 86 LYS A C 1
ATOM 663 O O . LYS A 1 86 ? 8.711 -0.546 24.261 1.00 92.94 86 LYS A O 1
ATOM 668 N N . TYR A 1 87 ? 7.755 -1.018 22.279 1.00 92.00 87 TYR A N 1
ATOM 669 C CA . TYR A 1 87 ? 8.977 -1.535 21.663 1.00 92.00 87 TYR A CA 1
ATOM 670 C C . TYR A 1 87 ? 10.046 -0.444 21.519 1.00 92.00 87 TYR A C 1
ATOM 672 O O . TYR A 1 87 ? 11.196 -0.650 21.911 1.00 92.00 87 TYR A O 1
ATOM 680 N N . GLN A 1 88 ? 9.661 0.735 21.022 1.00 90.19 88 GLN A N 1
ATOM 681 C CA . GLN A 1 88 ? 10.569 1.874 20.876 1.00 90.19 88 GLN A CA 1
ATOM 682 C C . GLN A 1 88 ? 11.127 2.335 22.229 1.00 90.19 88 GLN A C 1
ATOM 684 O O . GLN A 1 88 ? 12.341 2.490 22.360 1.00 90.19 88 GLN A O 1
ATOM 689 N N . ALA A 1 89 ? 10.276 2.466 23.251 1.00 92.12 89 ALA A N 1
ATOM 690 C CA . ALA A 1 89 ? 10.700 2.823 24.605 1.00 92.12 89 ALA A CA 1
ATOM 691 C C . ALA A 1 89 ? 11.698 1.805 25.186 1.00 92.12 89 ALA A C 1
ATOM 693 O O . ALA A 1 89 ? 12.748 2.188 25.699 1.00 92.12 89 ALA A O 1
ATOM 694 N N . SER A 1 90 ? 11.424 0.504 25.027 1.00 87.25 90 SER A N 1
ATOM 695 C CA . SER A 1 90 ? 12.321 -0.570 25.485 1.00 87.25 90 SER A CA 1
ATOM 696 C C . SER A 1 90 ? 13.690 -0.513 24.800 1.00 87.25 90 SER A C 1
ATOM 698 O O . SER A 1 90 ? 14.713 -0.755 25.435 1.00 87.25 90 SER A O 1
ATOM 700 N N . LYS A 1 91 ? 13.726 -0.163 23.509 1.00 85.31 91 LYS A N 1
ATOM 701 C CA . LYS A 1 91 ? 14.967 -0.038 22.734 1.00 85.31 91 LYS A CA 1
ATOM 702 C C . LYS A 1 91 ? 15.818 1.154 23.179 1.00 85.31 91 LYS A C 1
ATOM 704 O O . LYS A 1 91 ? 17.036 1.028 23.228 1.00 85.31 91 LYS A O 1
ATOM 709 N N . VAL A 1 92 ? 15.188 2.280 23.516 1.00 82.44 92 VAL A N 1
ATOM 710 C CA . VAL A 1 92 ? 15.883 3.471 24.033 1.00 82.44 92 VAL A CA 1
ATOM 711 C C . VAL A 1 92 ? 16.432 3.207 25.437 1.00 82.44 92 VAL A C 1
ATOM 713 O O . VAL A 1 92 ? 17.605 3.450 25.686 1.00 82.44 92 VAL A O 1
ATOM 716 N N . MET A 1 93 ? 15.630 2.622 26.329 1.00 77.88 93 MET A N 1
ATOM 717 C CA . MET A 1 93 ? 16.047 2.328 27.709 1.00 77.88 93 MET A CA 1
ATOM 718 C C . MET A 1 93 ? 17.096 1.205 27.807 1.00 77.88 93 MET A C 1
ATOM 720 O O . MET A 1 93 ? 17.885 1.174 28.746 1.00 77.88 93 MET A O 1
ATOM 724 N N . GLY A 1 94 ? 17.120 0.277 26.846 1.00 62.41 94 GLY A N 1
ATOM 725 C CA . GLY A 1 94 ? 18.122 -0.791 26.767 1.00 62.41 94 GLY A CA 1
ATOM 726 C C . GLY A 1 94 ? 19.490 -0.354 26.224 1.00 62.41 94 GLY A C 1
ATOM 727 O O . GLY A 1 94 ? 20.436 -1.135 26.306 1.00 62.41 94 GLY A O 1
ATOM 728 N N . ALA A 1 95 ? 19.615 0.863 25.682 1.00 57.56 95 ALA A N 1
ATOM 729 C CA . ALA A 1 95 ? 20.859 1.379 25.102 1.00 57.56 95 ALA A CA 1
ATOM 730 C C . ALA A 1 95 ? 21.791 2.073 26.122 1.00 57.56 95 ALA A C 1
ATOM 732 O O . ALA A 1 95 ? 22.943 2.343 25.796 1.00 57.56 95 ALA A O 1
ATOM 733 N N . ASP A 1 96 ? 21.341 2.292 27.364 1.00 53.66 96 ASP A N 1
ATOM 734 C CA . ASP A 1 96 ? 22.084 3.050 28.388 1.00 53.66 96 ASP A CA 1
ATOM 735 C C . ASP A 1 96 ? 23.025 2.201 29.280 1.00 53.66 96 ASP A C 1
ATOM 737 O O . ASP A 1 96 ? 23.622 2.722 30.221 1.00 53.66 96 ASP A O 1
ATOM 741 N N . ASN A 1 97 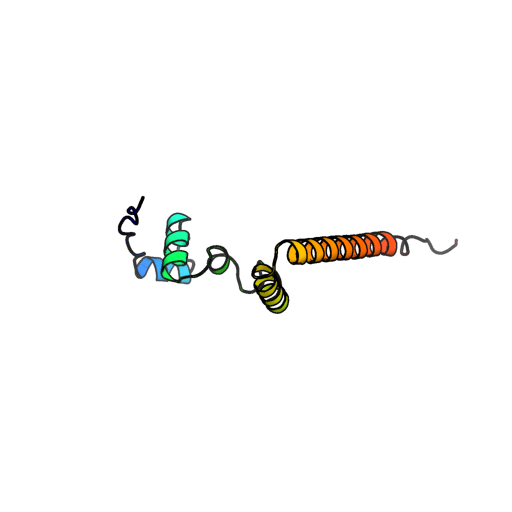? 23.220 0.900 29.006 1.00 52.91 97 ASN A N 1
ATOM 742 C CA . ASN A 1 97 ? 24.039 0.011 29.859 1.00 52.91 97 ASN A CA 1
ATOM 743 C C . ASN A 1 97 ? 25.433 -0.360 29.295 1.00 52.91 97 ASN A C 1
ATOM 745 O O . ASN A 1 97 ? 26.098 -1.238 29.842 1.00 52.91 97 ASN A O 1
ATOM 749 N N . SER A 1 98 ? 25.910 0.277 28.217 1.00 54.41 98 SER A N 1
ATOM 750 C CA . SER A 1 98 ? 27.252 0.011 27.647 1.00 54.41 98 SER A CA 1
ATOM 751 C C . SER A 1 98 ? 28.283 1.124 27.870 1.00 54.41 98 SER A C 1
ATOM 753 O O . SER A 1 98 ? 29.391 1.046 27.347 1.00 54.41 98 SER A O 1
ATOM 755 N N . SER A 1 99 ? 27.967 2.143 28.669 1.00 55.25 99 SER A N 1
ATOM 756 C CA . SER A 1 99 ? 28.863 3.274 28.959 1.00 55.25 99 SER A CA 1
ATOM 757 C C . SER A 1 99 ? 29.130 3.429 30.457 1.00 55.25 99 SER A C 1
ATOM 759 O O . SER A 1 99 ? 28.959 4.501 31.031 1.00 55.25 99 SER A O 1
ATOM 761 N N . ARG A 1 100 ? 29.593 2.352 31.101 1.00 56.19 100 ARG A N 1
ATOM 762 C CA . ARG A 1 100 ? 30.306 2.447 32.380 1.00 56.19 100 ARG A CA 1
ATOM 763 C C . ARG A 1 100 ? 31.779 2.114 32.123 1.00 56.19 100 ARG A C 1
ATOM 765 O O . ARG A 1 100 ? 32.060 0.961 31.795 1.00 56.19 100 ARG A O 1
ATOM 772 N N .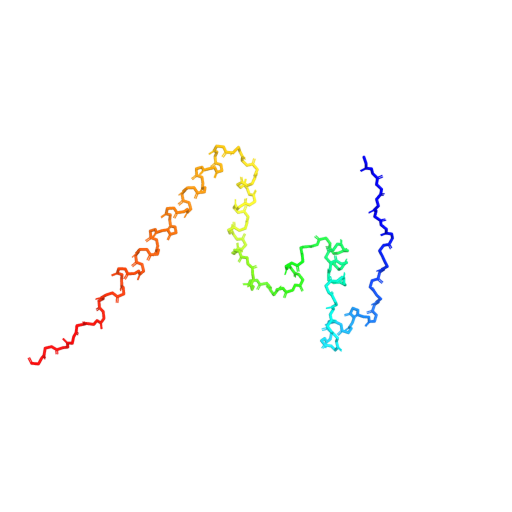 PRO A 1 101 ? 32.717 3.075 32.216 1.00 57.12 101 PRO A N 1
ATOM 773 C CA . PRO A 1 101 ? 34.130 2.742 32.101 1.00 57.12 101 PRO A CA 1
ATOM 774 C C . PRO A 1 101 ? 34.520 1.785 33.242 1.00 57.12 101 PRO A C 1
ATOM 776 O O . PRO A 1 101 ? 33.966 1.897 34.344 1.00 57.12 101 PRO A O 1
ATOM 779 N N . PRO A 1 102 ? 35.434 0.827 33.001 1.00 58.34 102 PRO A N 1
ATOM 780 C CA . PRO A 1 102 ? 35.973 0.002 34.070 1.00 58.34 102 PRO A CA 1
ATOM 781 C C . PRO A 1 102 ? 36.697 0.919 35.064 1.00 58.34 102 PRO A C 1
ATOM 783 O O . PRO A 1 102 ? 37.417 1.825 34.649 1.00 58.34 102 PRO A O 1
ATOM 786 N N . ASN A 1 103 ? 36.444 0.712 36.360 1.00 59.09 103 ASN A N 1
ATOM 787 C CA . ASN A 1 103 ? 37.109 1.417 37.458 1.00 59.09 103 ASN A CA 1
ATOM 788 C C . ASN A 1 103 ? 38.620 1.535 37.196 1.00 59.09 103 ASN A C 1
ATOM 790 O O . ASN A 1 103 ? 39.271 0.523 36.929 1.00 59.09 103 ASN A O 1
ATOM 794 N N . ALA A 1 104 ? 39.131 2.763 37.303 1.00 52.66 104 ALA A N 1
ATOM 795 C CA . ALA A 1 104 ? 40.544 3.043 37.537 1.00 52.66 104 ALA A CA 1
ATOM 796 C C . ALA A 1 104 ? 40.901 2.771 39.005 1.00 52.66 104 ALA A C 1
ATOM 798 O O . ALA A 1 104 ? 40.005 2.958 39.866 1.00 52.66 104 ALA A O 1
#